Protein AF-A0A914M2S4-F1 (afdb_monomer_lite)

Organism: Meloidogyne incognita (NCBI:txid6306)

pLDDT: mean 82.86, std 11.6, range [35.34, 94.44]

Foldseek 3Di:
DDDDDDDFDPDPPPPPDPRDDDDDPPPDPPVVVVVVVVVVLLPDAADPVVVVVQLLVVLVVVLVVVLVVCVVVPHDPVVNVVCSVCSSVVSVVCVVVVVDDCLVVGDCVDSRSVSVVSVVVVVVVD

Sequence (126 aa):
MYIQQRFGLSTARGSGTNAYVQSNNKIVYNAEGDIARAEAEVNKAPNLELLDHEYKRLIEIKCVELEDLMEGKGFSEEEINSKGSKYPKLLFNEFESGRLNMDAELDLRNSHSRAKVAKQGRSNMR

Radius of gyration: 28.34 Å; chains: 1; bounding box: 46×55×81 Å

Structure (mmCIF, N/CA/C/O backbone):
data_AF-A0A914M2S4-F1
#
_entry.id   AF-A0A914M2S4-F1
#
loop_
_atom_site.group_PDB
_atom_site.id
_atom_site.type_symbol
_atom_site.label_atom_id
_atom_site.label_alt_id
_atom_site.label_comp_id
_atom_site.label_asym_id
_atom_site.label_entity_id
_atom_site.label_seq_id
_atom_site.pdbx_PDB_ins_code
_atom_site.Cartn_x
_atom_site.Cartn_y
_atom_site.Cartn_z
_atom_site.occupancy
_atom_site.B_iso_or_equiv
_atom_site.auth_seq_id
_atom_site.auth_comp_id
_atom_site.auth_asym_id
_atom_site.auth_atom_id
_atom_site.pdbx_PDB_model_num
ATOM 1 N N . MET A 1 1 ? 21.719 33.346 -23.848 1.00 36.25 1 MET A N 1
ATOM 2 C CA . MET A 1 1 ? 21.778 32.671 -25.163 1.00 36.25 1 MET A CA 1
ATOM 3 C C . MET A 1 1 ? 20.426 32.021 -25.400 1.00 36.25 1 MET A C 1
ATOM 5 O O . MET A 1 1 ? 20.088 31.112 -24.658 1.00 36.25 1 MET A O 1
ATOM 9 N N . TYR A 1 2 ? 19.625 32.528 -26.340 1.00 35.34 2 TYR A N 1
ATOM 10 C CA . TYR A 1 2 ? 18.304 31.967 -26.649 1.00 35.34 2 TYR A CA 1
ATOM 11 C C . TYR A 1 2 ? 18.400 31.133 -27.928 1.00 35.34 2 TYR A C 1
ATOM 13 O O . TYR A 1 2 ? 18.827 31.634 -28.965 1.00 35.34 2 TYR A O 1
ATOM 21 N N . ILE A 1 3 ? 18.046 29.850 -27.839 1.00 45.62 3 ILE A N 1
ATOM 22 C CA . ILE A 1 3 ? 17.979 28.941 -28.986 1.00 45.62 3 ILE A CA 1
ATOM 23 C C . ILE A 1 3 ? 16.655 29.216 -29.697 1.00 45.62 3 ILE A C 1
ATOM 25 O O . ILE A 1 3 ? 15.592 28.863 -29.194 1.00 45.62 3 ILE A O 1
ATOM 29 N N . GLN A 1 4 ? 16.710 29.858 -30.861 1.00 46.44 4 GLN A N 1
ATOM 30 C CA . GLN A 1 4 ? 15.535 30.069 -31.698 1.00 46.44 4 GLN A CA 1
ATOM 31 C C . GLN A 1 4 ? 15.427 28.904 -32.679 1.00 46.44 4 GLN A C 1
ATOM 33 O O . GLN A 1 4 ? 16.143 28.844 -33.678 1.00 46.44 4 GLN A O 1
ATOM 38 N N . GLN A 1 5 ? 14.573 27.931 -32.365 1.00 51.53 5 GLN A N 1
ATOM 39 C CA . GLN A 1 5 ? 14.328 26.817 -33.273 1.00 51.53 5 GLN A CA 1
ATOM 40 C C . GLN A 1 5 ? 13.522 27.308 -34.489 1.00 51.53 5 GLN A C 1
ATOM 42 O O . GLN A 1 5 ? 12.446 27.889 -34.356 1.00 51.53 5 GLN A O 1
ATOM 47 N N . ARG A 1 6 ? 14.086 27.132 -35.689 1.00 59.03 6 ARG A N 1
ATOM 48 C CA . ARG A 1 6 ? 13.584 27.698 -36.949 1.00 59.03 6 ARG A CA 1
ATOM 49 C C . ARG A 1 6 ? 12.757 26.651 -37.698 1.00 59.03 6 ARG A C 1
ATOM 51 O O . ARG A 1 6 ? 13.300 25.873 -38.475 1.00 59.03 6 ARG A O 1
ATOM 58 N N . PHE A 1 7 ? 11.449 26.629 -37.456 1.00 61.97 7 PHE A N 1
ATOM 59 C CA . PHE A 1 7 ? 10.517 25.712 -38.118 1.00 61.97 7 PHE A CA 1
ATOM 60 C C . PHE A 1 7 ? 9.629 26.482 -39.103 1.00 61.97 7 PHE A C 1
ATOM 62 O O . PHE A 1 7 ? 8.676 27.142 -38.698 1.00 61.97 7 PHE A O 1
ATOM 69 N N . GLY A 1 8 ? 9.972 26.434 -40.394 1.00 66.50 8 GLY A N 1
ATOM 70 C CA . GLY A 1 8 ? 9.209 27.056 -41.484 1.00 66.50 8 GLY A CA 1
ATOM 71 C C . GLY A 1 8 ? 10.076 27.773 -42.527 1.00 66.50 8 GLY A C 1
ATOM 72 O O . GLY A 1 8 ? 11.253 28.057 -42.295 1.00 66.50 8 GLY A O 1
ATOM 73 N N . LEU A 1 9 ? 9.492 28.053 -43.698 1.00 69.19 9 LEU A N 1
ATOM 74 C CA . LEU A 1 9 ? 10.116 28.866 -44.751 1.00 69.19 9 LEU A CA 1
ATOM 75 C C . LEU A 1 9 ? 10.278 30.314 -44.264 1.00 69.19 9 LEU A C 1
ATOM 77 O O . LEU A 1 9 ? 9.341 30.898 -43.728 1.00 69.19 9 LEU A O 1
ATOM 81 N N . SER A 1 10 ? 11.449 30.920 -44.480 1.00 70.56 10 SER A N 1
ATOM 82 C CA . SER A 1 10 ? 11.724 32.297 -44.039 1.00 70.56 10 SER A CA 1
ATOM 83 C C . SER A 1 10 ? 10.874 33.346 -44.755 1.00 70.56 10 SER A C 1
ATOM 85 O O . SER A 1 10 ? 10.642 34.427 -44.219 1.00 70.56 10 SER A O 1
ATOM 87 N N . THR A 1 11 ? 10.433 33.058 -45.981 1.00 62.09 11 THR A N 1
ATOM 88 C CA . THR A 1 11 ? 9.502 33.883 -46.759 1.00 62.09 11 THR A CA 1
ATOM 89 C C . THR A 1 11 ? 8.843 33.000 -47.823 1.00 62.09 11 THR A C 1
ATOM 91 O O . THR A 1 11 ? 9.522 32.180 -48.433 1.00 62.09 11 THR A O 1
ATOM 94 N N . ALA A 1 12 ? 7.542 33.174 -48.084 1.00 61.19 12 ALA A N 1
ATOM 95 C CA . ALA A 1 12 ? 6.819 32.445 -49.142 1.00 61.19 12 ALA A CA 1
ATOM 96 C C . ALA A 1 12 ? 7.229 32.859 -50.574 1.00 61.19 12 ALA A C 1
ATOM 98 O O . ALA A 1 12 ? 6.881 32.216 -51.563 1.00 61.19 12 ALA A O 1
ATOM 99 N N . ARG A 1 13 ? 7.957 33.972 -50.708 1.00 70.12 13 ARG A N 1
ATOM 100 C CA . ARG A 1 13 ? 8.375 34.532 -51.995 1.00 70.12 13 ARG A CA 1
ATOM 101 C C . ARG A 1 13 ? 9.544 33.724 -52.560 1.00 70.12 13 ARG A C 1
ATOM 103 O O . ARG A 1 13 ? 10.604 33.668 -51.949 1.00 70.12 13 ARG A O 1
ATOM 110 N N . GLY A 1 14 ? 9.350 33.140 -53.741 1.00 71.50 14 GLY A N 1
ATOM 111 C CA . GLY A 1 14 ? 10.369 32.358 -54.452 1.00 71.50 14 GLY A CA 1
ATOM 112 C C . GLY A 1 14 ? 10.290 30.841 -54.251 1.00 71.50 14 GLY A C 1
ATOM 113 O O . GLY A 1 14 ? 10.953 30.122 -54.987 1.00 71.50 14 GLY A O 1
ATOM 114 N N . SER A 1 15 ? 9.453 30.333 -53.333 1.00 73.00 15 SER A N 1
ATOM 115 C CA . SER A 1 15 ? 9.259 28.882 -53.145 1.00 73.00 15 SER A CA 1
ATOM 116 C C . SER A 1 15 ? 8.219 28.267 -54.086 1.00 73.00 15 SER A C 1
ATOM 118 O O . SER A 1 15 ? 8.062 27.050 -54.103 1.00 73.00 15 SER A O 1
ATOM 120 N N . GLY A 1 16 ? 7.477 29.089 -54.838 1.00 73.50 16 GLY A N 1
ATOM 121 C CA . GLY A 1 16 ? 6.415 28.625 -55.739 1.00 73.50 16 GLY A CA 1
ATOM 122 C C . GLY A 1 16 ? 5.220 27.978 -55.024 1.00 73.50 16 GLY A C 1
ATOM 123 O O . GLY A 1 16 ? 4.412 27.318 -55.668 1.00 73.50 16 GLY A O 1
ATOM 124 N N . THR A 1 17 ? 5.104 28.145 -53.702 1.00 75.00 17 THR A N 1
ATOM 125 C CA . THR A 1 17 ? 4.062 27.550 -52.851 1.00 75.00 17 THR A CA 1
ATOM 126 C C . THR A 1 17 ? 3.543 28.573 -51.840 1.00 75.00 17 THR A C 1
ATOM 128 O O . THR A 1 17 ? 4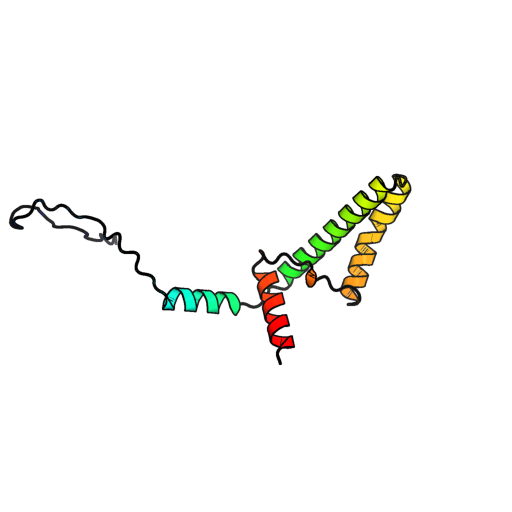.221 29.548 -51.527 1.00 75.00 17 THR A O 1
ATOM 131 N N . ASN A 1 18 ? 2.363 28.334 -51.261 1.00 78.25 18 ASN A N 1
ATOM 132 C CA . ASN A 1 18 ? 1.727 29.249 -50.298 1.00 78.25 18 ASN A CA 1
ATOM 133 C C . ASN A 1 18 ? 2.374 29.248 -48.891 1.00 78.25 18 ASN A C 1
ATOM 135 O O . ASN A 1 18 ? 1.809 29.815 -47.962 1.00 78.25 18 ASN A O 1
ATOM 139 N N . ALA A 1 19 ? 3.529 28.589 -48.713 1.00 71.12 19 ALA A N 1
ATOM 140 C CA . ALA A 1 19 ? 4.252 28.434 -47.441 1.00 71.12 19 ALA A CA 1
ATOM 141 C C . ALA A 1 19 ? 3.429 27.870 -46.262 1.00 71.12 19 ALA A C 1
ATOM 143 O O . ALA A 1 19 ? 3.769 28.095 -45.101 1.00 71.12 19 ALA A O 1
ATOM 144 N N . TYR A 1 20 ? 2.369 27.107 -46.544 1.00 78.88 20 TYR A N 1
ATOM 145 C CA . TYR A 1 20 ? 1.587 26.430 -45.513 1.00 78.88 20 TYR A CA 1
ATOM 146 C C . TYR A 1 20 ? 2.402 25.285 -44.894 1.00 78.88 20 TYR A C 1
ATOM 148 O O . TYR A 1 20 ? 2.742 24.316 -45.574 1.00 78.88 20 TYR A O 1
ATOM 156 N N . VAL A 1 21 ? 2.736 25.412 -43.608 1.00 76.12 21 VAL A N 1
ATOM 157 C CA . VAL A 1 21 ? 3.470 24.401 -42.837 1.00 76.12 21 VAL A CA 1
ATOM 158 C C . VAL A 1 21 ? 2.470 23.635 -41.980 1.00 76.12 21 VAL A C 1
ATOM 160 O O . VAL A 1 21 ? 1.889 24.193 -41.054 1.00 76.12 21 VAL A O 1
ATOM 163 N N . GLN A 1 22 ? 2.274 22.354 -42.283 1.00 81.00 22 GLN A N 1
ATOM 164 C CA . GLN A 1 22 ? 1.456 21.455 -41.472 1.00 81.00 22 GLN A CA 1
ATOM 165 C C . GLN A 1 22 ? 2.345 20.699 -40.478 1.00 81.00 22 GLN A C 1
ATOM 167 O O . GLN A 1 22 ? 3.440 20.255 -40.831 1.00 81.00 22 GLN A O 1
ATOM 172 N N . SER A 1 23 ? 1.876 20.514 -39.242 1.00 78.44 23 SER A N 1
ATOM 173 C CA . SER A 1 23 ? 2.526 19.598 -38.304 1.00 78.44 23 SER A CA 1
ATOM 174 C C . SER A 1 23 ? 2.443 18.163 -38.825 1.00 78.44 23 SER A C 1
ATOM 176 O O . SER A 1 23 ? 1.408 17.720 -39.330 1.00 78.44 23 SER A O 1
ATOM 178 N N . ASN A 1 24 ? 3.534 17.409 -38.691 1.00 76.75 24 ASN A N 1
ATOM 179 C CA . ASN A 1 24 ? 3.501 15.986 -38.987 1.00 76.75 24 ASN A CA 1
ATOM 180 C C . ASN A 1 24 ? 2.772 15.255 -37.849 1.00 76.75 24 ASN A C 1
ATOM 182 O O . ASN A 1 24 ? 3.310 15.126 -36.754 1.00 76.75 24 ASN A O 1
ATOM 186 N N . ASN A 1 25 ? 1.558 14.769 -38.114 1.00 75.69 25 ASN A N 1
ATOM 187 C CA . ASN A 1 25 ? 0.752 14.017 -37.144 1.00 75.69 25 ASN A CA 1
ATOM 188 C C . ASN A 1 25 ? 1.124 12.521 -37.090 1.00 75.69 25 ASN A C 1
ATOM 190 O O . ASN A 1 25 ? 0.411 11.724 -36.483 1.00 75.69 25 ASN A O 1
ATOM 194 N N . LYS A 1 26 ? 2.218 12.108 -37.743 1.00 74.38 26 LYS A N 1
ATOM 195 C CA . LYS A 1 26 ? 2.723 10.738 -37.654 1.00 74.38 26 LYS A CA 1
ATOM 196 C C . LYS A 1 26 ? 3.312 10.510 -36.261 1.00 74.38 26 LYS A C 1
ATOM 198 O O . LYS A 1 26 ? 4.411 10.973 -35.964 1.00 74.38 26 LYS A O 1
ATOM 203 N N . ILE A 1 27 ? 2.582 9.776 -35.424 1.00 71.25 27 ILE A N 1
ATOM 204 C CA . ILE A 1 27 ? 3.078 9.287 -34.134 1.00 71.25 27 ILE A CA 1
ATOM 205 C C . ILE A 1 27 ? 4.220 8.309 -34.430 1.00 71.25 27 ILE A C 1
ATOM 207 O O . ILE A 1 27 ? 4.001 7.230 -34.982 1.00 71.25 27 ILE A O 1
ATOM 211 N N . VAL A 1 28 ? 5.454 8.702 -34.117 1.00 73.12 28 VAL A N 1
ATOM 212 C CA . VAL A 1 28 ? 6.606 7.797 -34.159 1.00 73.12 28 VAL A CA 1
ATOM 213 C C . VAL A 1 28 ? 6.613 7.031 -32.841 1.00 73.12 28 VAL A C 1
ATOM 215 O O . VAL A 1 28 ? 6.969 7.583 -31.803 1.00 73.12 28 VAL A O 1
ATOM 218 N N . TYR A 1 29 ? 6.178 5.773 -32.879 1.00 69.12 29 TYR A N 1
ATOM 219 C CA . TYR A 1 29 ? 6.319 4.863 -31.745 1.00 69.12 29 TYR A CA 1
ATOM 220 C C . TYR A 1 29 ? 7.798 4.507 -31.582 1.00 69.12 29 TYR A C 1
ATOM 222 O O . TYR A 1 29 ? 8.367 3.799 -32.413 1.00 69.12 29 TYR A O 1
ATOM 230 N N . ASN A 1 30 ? 8.421 4.994 -30.511 1.00 78.25 30 ASN A N 1
ATOM 231 C CA . ASN A 1 30 ? 9.781 4.616 -30.139 1.00 78.25 30 ASN A CA 1
ATOM 232 C C . ASN A 1 30 ? 9.727 3.331 -29.310 1.00 78.25 30 ASN A C 1
ATOM 234 O O . ASN A 1 30 ? 10.013 3.353 -28.115 1.00 78.25 30 ASN A O 1
ATOM 238 N N . ALA A 1 31 ? 9.350 2.220 -29.950 1.00 76.06 31 ALA A N 1
ATOM 239 C CA . ALA A 1 31 ? 9.141 0.938 -29.278 1.00 76.06 31 ALA A CA 1
ATOM 240 C C . ALA A 1 31 ? 10.345 0.534 -28.409 1.00 76.06 31 ALA A C 1
ATOM 242 O O . ALA A 1 31 ? 10.168 0.149 -27.261 1.00 76.06 31 ALA A O 1
ATOM 243 N N . GLU A 1 32 ? 11.571 0.710 -28.906 1.00 80.50 32 GLU A N 1
ATOM 244 C CA . GLU A 1 32 ? 12.795 0.409 -28.149 1.00 80.50 32 GLU A CA 1
ATOM 245 C C . GLU A 1 32 ? 12.968 1.299 -26.909 1.00 80.50 32 GLU A C 1
ATOM 247 O O . GLU A 1 32 ? 13.348 0.819 -25.843 1.00 80.50 32 GLU A O 1
ATOM 252 N N . GLY A 1 33 ? 12.651 2.592 -27.021 1.00 82.88 33 GLY A N 1
ATOM 253 C CA . GLY A 1 33 ? 12.729 3.530 -25.901 1.00 82.88 33 GLY A CA 1
ATOM 254 C C . GLY A 1 33 ? 11.669 3.257 -24.834 1.00 82.88 33 GLY A C 1
ATOM 255 O O . GLY A 1 33 ? 11.951 3.374 -23.641 1.00 82.88 33 GLY A O 1
ATOM 256 N N . ASP A 1 34 ? 10.471 2.856 -25.254 1.00 82.62 34 ASP A N 1
ATOM 257 C CA . ASP A 1 34 ? 9.377 2.499 -24.352 1.00 82.62 34 ASP A CA 1
ATOM 258 C C . ASP A 1 34 ? 9.658 1.168 -23.635 1.00 82.62 34 ASP A C 1
ATOM 260 O O . ASP A 1 34 ? 9.447 1.070 -22.425 1.00 82.62 34 ASP A O 1
ATOM 264 N N . ILE A 1 35 ? 10.227 0.181 -24.339 1.00 80.81 35 ILE A N 1
ATOM 265 C CA . ILE A 1 35 ? 10.686 -1.087 -23.749 1.00 80.81 35 ILE A CA 1
ATOM 266 C C . ILE A 1 35 ? 11.788 -0.825 -22.717 1.00 80.81 35 ILE A C 1
ATOM 268 O O . ILE A 1 35 ? 11.675 -1.273 -21.578 1.00 80.81 35 ILE A O 1
ATOM 272 N N . ALA A 1 36 ? 12.807 -0.031 -23.063 1.00 83.56 36 ALA A N 1
ATOM 273 C CA . ALA A 1 36 ? 13.904 0.288 -22.148 1.00 83.56 36 ALA A CA 1
ATOM 274 C C . ALA A 1 36 ? 13.422 1.014 -20.877 1.00 83.56 36 ALA A C 1
ATOM 276 O O . ALA A 1 36 ? 13.920 0.761 -19.778 1.00 83.56 36 ALA A O 1
ATOM 277 N N . ARG A 1 37 ? 12.424 1.902 -20.998 1.00 82.44 37 ARG A N 1
ATOM 278 C CA . ARG A 1 37 ? 11.792 2.554 -19.838 1.00 82.44 37 ARG A CA 1
ATOM 279 C C . ARG A 1 37 ? 11.024 1.560 -18.974 1.00 82.44 37 ARG A C 1
ATOM 281 O O . ARG A 1 37 ? 11.189 1.582 -17.755 1.00 82.44 37 ARG A O 1
ATOM 288 N N . ALA A 1 38 ? 10.231 0.684 -19.588 1.00 80.31 38 ALA A N 1
ATOM 289 C CA . ALA A 1 38 ? 9.471 -0.334 -18.870 1.00 80.31 38 ALA A CA 1
ATOM 290 C C . ALA A 1 38 ? 10.395 -1.303 -18.110 1.00 80.31 38 ALA A C 1
ATOM 292 O O . ALA A 1 38 ? 10.164 -1.595 -16.936 1.00 80.31 38 ALA A O 1
ATOM 293 N N . GLU A 1 39 ? 11.489 -1.747 -18.734 1.00 79.38 39 GLU A N 1
ATOM 294 C CA . GLU A 1 39 ? 12.501 -2.589 -18.087 1.00 79.38 39 GLU A CA 1
ATOM 295 C C . GLU A 1 39 ? 13.189 -1.872 -16.919 1.00 79.38 39 GLU A C 1
ATOM 297 O O . GLU A 1 39 ? 13.382 -2.457 -15.848 1.00 79.38 39 GLU A O 1
ATOM 302 N N . ALA A 1 40 ? 13.527 -0.590 -17.087 1.00 80.88 40 ALA A N 1
ATOM 303 C CA . ALA A 1 40 ? 14.139 0.211 -16.033 1.00 80.88 40 ALA A CA 1
ATOM 304 C C . ALA A 1 40 ? 13.209 0.404 -14.824 1.00 80.88 40 ALA A C 1
ATOM 306 O O . ALA A 1 40 ? 13.675 0.366 -13.685 1.00 80.88 40 ALA A O 1
ATOM 307 N N . GLU A 1 41 ? 11.904 0.591 -15.035 1.00 76.75 41 GLU A N 1
ATOM 308 C CA . GLU A 1 41 ? 10.924 0.689 -13.946 1.00 76.75 41 GLU A CA 1
ATOM 309 C C . GLU A 1 41 ? 10.782 -0.621 -13.170 1.00 76.75 41 GLU A C 1
ATOM 311 O O . GLU A 1 41 ? 10.756 -0.611 -11.940 1.00 76.75 41 GLU A O 1
ATOM 316 N N . VAL A 1 42 ? 10.762 -1.750 -13.877 1.00 72.12 42 VAL A N 1
ATOM 317 C CA . VAL A 1 42 ? 10.616 -3.088 -13.291 1.00 72.12 42 VAL A CA 1
ATOM 318 C C . VAL A 1 42 ? 11.853 -3.521 -12.484 1.00 72.12 42 VAL A C 1
ATOM 320 O O . VAL A 1 42 ? 11.753 -4.362 -11.587 1.00 72.12 42 VAL A O 1
ATOM 323 N N . ASN A 1 43 ? 13.027 -2.955 -12.769 1.00 76.56 43 ASN A N 1
ATOM 324 C CA . ASN A 1 43 ? 14.278 -3.289 -12.080 1.00 76.56 43 ASN A CA 1
ATOM 325 C C . ASN A 1 43 ? 14.582 -2.414 -10.855 1.00 76.56 43 ASN A C 1
ATOM 327 O O . ASN A 1 43 ? 15.554 -2.681 -10.143 1.00 76.56 43 ASN A O 1
ATOM 331 N N . LYS A 1 44 ? 13.764 -1.397 -10.563 1.00 83.69 44 LYS A N 1
ATOM 332 C CA . LYS A 1 44 ? 13.929 -0.597 -9.343 1.00 83.69 44 LYS A CA 1
ATOM 333 C C . LYS A 1 44 ? 13.570 -1.425 -8.111 1.00 83.69 44 LYS A C 1
ATOM 335 O O . LYS A 1 44 ? 12.523 -2.065 -8.053 1.00 83.69 44 LYS A O 1
ATOM 340 N N . ALA A 1 45 ? 14.444 -1.397 -7.107 1.00 84.69 45 ALA A N 1
ATOM 341 C CA . ALA A 1 45 ? 14.178 -2.048 -5.833 1.00 84.69 45 ALA A CA 1
ATOM 342 C C . ALA A 1 45 ? 13.029 -1.341 -5.082 1.00 84.69 45 ALA A C 1
ATOM 344 O O . ALA A 1 45 ? 12.894 -0.115 -5.172 1.00 84.69 45 ALA A O 1
ATOM 345 N N . PRO A 1 46 ? 12.205 -2.086 -4.326 1.00 88.62 46 PRO A N 1
ATOM 346 C CA . PRO A 1 46 ? 11.207 -1.480 -3.456 1.00 88.62 46 PRO A CA 1
ATOM 347 C C . PRO A 1 46 ? 11.883 -0.697 -2.320 1.00 88.62 46 PRO A C 1
ATOM 349 O O . PRO A 1 46 ? 12.897 -1.140 -1.779 1.00 88.62 46 PRO A O 1
ATOM 352 N N . ASN A 1 47 ? 11.312 0.453 -1.949 1.00 91.50 47 ASN A N 1
ATOM 353 C CA . ASN A 1 47 ? 11.743 1.206 -0.776 1.00 91.50 47 ASN A CA 1
ATOM 354 C C . ASN A 1 47 ? 11.048 0.627 0.465 1.00 91.50 47 ASN A C 1
ATOM 356 O O . ASN A 1 47 ? 9.822 0.529 0.487 1.00 91.50 47 ASN A O 1
ATOM 360 N N . LEU A 1 48 ? 11.833 0.246 1.474 1.00 90.00 48 LEU A N 1
ATOM 361 C CA . LEU A 1 48 ? 11.336 -0.373 2.703 1.00 90.00 48 LEU A CA 1
ATOM 362 C C . LEU A 1 48 ? 10.470 0.586 3.523 1.00 90.00 48 LEU A C 1
ATOM 364 O O . LEU A 1 48 ? 9.407 0.184 3.970 1.00 90.00 48 LEU A O 1
ATOM 368 N N . GLU A 1 49 ? 10.851 1.862 3.629 1.00 90.62 49 GLU A N 1
ATOM 369 C CA . GLU A 1 49 ? 10.083 2.851 4.398 1.00 90.62 49 GLU A CA 1
ATOM 370 C C . GLU A 1 49 ? 8.667 3.017 3.832 1.00 90.62 49 GLU A C 1
ATOM 372 O O . GLU A 1 49 ? 7.680 3.022 4.565 1.00 90.62 49 GLU A O 1
ATOM 377 N N . LEU A 1 50 ? 8.550 3.076 2.502 1.00 90.81 50 LEU A N 1
ATOM 378 C CA . LEU A 1 50 ? 7.250 3.172 1.842 1.00 90.81 50 LEU A CA 1
ATOM 379 C C . LEU A 1 50 ? 6.413 1.906 2.045 1.00 90.81 50 LEU A C 1
ATOM 381 O O . LEU A 1 50 ? 5.209 2.019 2.243 1.00 90.81 50 LEU A O 1
ATOM 385 N N . LEU A 1 51 ? 7.031 0.724 2.053 1.00 91.12 51 LEU A N 1
ATOM 386 C CA . LEU A 1 51 ? 6.330 -0.521 2.367 1.00 91.12 51 LEU A CA 1
ATOM 387 C C . LEU A 1 51 ? 5.860 -0.562 3.826 1.00 91.12 51 LEU A C 1
ATOM 389 O O . LEU A 1 51 ? 4.727 -0.955 4.075 1.00 91.12 51 LEU A O 1
ATOM 393 N N . ASP A 1 52 ? 6.669 -0.098 4.779 1.00 91.62 52 ASP A N 1
ATOM 394 C CA . ASP A 1 52 ? 6.280 -0.019 6.193 1.00 91.62 52 ASP A CA 1
ATOM 395 C C . ASP A 1 52 ? 5.051 0.874 6.392 1.00 91.62 52 ASP A C 1
ATOM 397 O O . ASP A 1 52 ? 4.167 0.566 7.196 1.00 91.62 52 ASP A O 1
ATOM 401 N N . HIS A 1 53 ? 4.958 1.968 5.634 1.00 93.06 53 HIS A N 1
ATOM 402 C CA . HIS A 1 53 ? 3.758 2.799 5.610 1.00 93.06 53 HIS A CA 1
ATOM 403 C C . HIS A 1 53 ? 2.544 2.062 5.038 1.00 93.06 53 HIS A C 1
ATOM 405 O O . HIS A 1 53 ? 1.461 2.178 5.610 1.00 93.06 53 HIS A O 1
ATOM 411 N N . GLU A 1 54 ? 2.706 1.301 3.955 1.00 92.62 54 GLU A N 1
ATOM 412 C CA . GLU A 1 54 ? 1.621 0.482 3.396 1.00 92.62 54 GLU A CA 1
ATOM 413 C C . GLU A 1 54 ? 1.148 -0.590 4.390 1.00 92.62 54 GLU A C 1
ATOM 415 O O . GLU A 1 54 ? -0.054 -0.739 4.596 1.00 92.62 54 GLU A O 1
ATOM 420 N N . TYR A 1 55 ? 2.054 -1.274 5.098 1.00 93.00 55 TYR A N 1
ATOM 421 C CA . TYR A 1 55 ? 1.661 -2.252 6.121 1.00 93.00 55 TYR A CA 1
ATOM 422 C C . TYR A 1 55 ? 0.908 -1.618 7.283 1.00 93.00 55 TYR A C 1
ATOM 424 O O . TYR A 1 55 ? -0.097 -2.167 7.728 1.00 93.00 55 TYR A O 1
ATOM 432 N N . LYS A 1 56 ? 1.342 -0.440 7.748 1.00 92.00 56 LYS A N 1
ATOM 433 C CA . LYS A 1 56 ? 0.601 0.313 8.769 1.00 92.00 56 LYS A CA 1
ATOM 434 C C . LYS A 1 56 ? -0.796 0.676 8.276 1.00 92.00 56 LYS A C 1
ATOM 436 O O . LYS A 1 56 ? -1.754 0.448 9.001 1.00 92.00 56 LYS A O 1
ATOM 441 N N . ARG A 1 57 ? -0.934 1.167 7.036 1.00 93.81 57 ARG A N 1
ATOM 442 C CA . ARG A 1 57 ? -2.254 1.447 6.440 1.00 93.81 57 ARG A CA 1
ATOM 443 C C . ARG A 1 57 ? -3.131 0.201 6.398 1.00 93.81 57 ARG A C 1
ATOM 445 O O . ARG A 1 57 ? -4.295 0.286 6.758 1.00 93.81 57 ARG A O 1
ATOM 452 N N . LEU A 1 58 ? -2.583 -0.941 5.989 1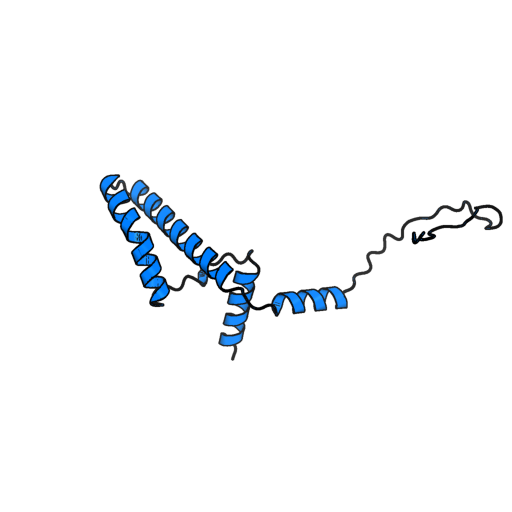.00 93.62 58 LEU A N 1
ATOM 453 C CA . LEU A 1 58 ? -3.332 -2.194 5.940 1.00 93.62 58 LEU A CA 1
ATOM 454 C C . LEU A 1 58 ? -3.778 -2.666 7.329 1.00 93.62 58 LEU A C 1
ATOM 456 O O . LEU A 1 58 ? -4.881 -3.185 7.460 1.00 93.62 58 LEU A O 1
ATOM 460 N N . ILE A 1 59 ? -2.956 -2.475 8.366 1.00 94.06 59 ILE A N 1
ATOM 461 C CA . ILE A 1 59 ? -3.355 -2.765 9.751 1.00 94.06 59 ILE A CA 1
ATOM 462 C C . ILE A 1 59 ? -4.545 -1.888 10.151 1.00 94.06 59 ILE A C 1
ATOM 464 O O . ILE A 1 59 ? -5.528 -2.420 10.654 1.00 94.06 59 ILE A O 1
ATOM 468 N N . GLU A 1 60 ? -4.494 -0.582 9.876 1.00 92.88 60 GLU A N 1
ATOM 469 C CA . GLU A 1 60 ? -5.615 0.325 10.167 1.00 92.88 60 GLU A CA 1
ATOM 470 C C . GLU A 1 60 ? -6.884 -0.057 9.392 1.00 92.88 60 GLU A C 1
ATOM 472 O O . GLU A 1 60 ? -7.970 -0.069 9.963 1.00 92.88 60 GLU A O 1
ATOM 477 N N . ILE A 1 61 ? -6.760 -0.442 8.116 1.00 94.44 61 ILE A N 1
ATOM 478 C CA . ILE A 1 61 ? -7.896 -0.928 7.316 1.00 94.44 61 ILE A CA 1
ATOM 479 C C . ILE A 1 61 ? -8.522 -2.163 7.968 1.00 94.44 61 ILE A C 1
ATOM 481 O O . ILE A 1 61 ? -9.732 -2.194 8.163 1.00 94.44 61 ILE A O 1
ATOM 485 N N . LYS A 1 62 ? -7.711 -3.146 8.378 1.00 92.81 62 LYS A N 1
ATOM 486 C CA . LYS A 1 62 ? -8.212 -4.347 9.063 1.00 92.81 62 LYS A CA 1
ATOM 487 C C . LYS A 1 62 ? -8.895 -4.024 10.389 1.00 92.81 62 LYS A C 1
ATOM 489 O O . LYS A 1 62 ? -9.849 -4.705 10.758 1.00 92.81 62 LYS A O 1
ATOM 494 N N . CYS A 1 63 ? -8.420 -3.013 11.115 1.00 91.69 63 CYS A N 1
ATOM 495 C CA . CYS A 1 63 ? -9.084 -2.542 12.329 1.00 91.69 63 CYS A CA 1
ATOM 496 C C . CYS A 1 63 ? -10.480 -1.994 12.024 1.00 91.69 63 CYS A C 1
ATOM 498 O O . CYS A 1 63 ? -11.433 -2.412 12.674 1.00 91.69 63 CYS A O 1
ATOM 500 N N . VAL A 1 64 ? -10.606 -1.140 11.006 1.00 92.38 64 VAL A N 1
ATOM 501 C CA . VAL A 1 64 ? -11.901 -0.582 10.588 1.00 92.38 64 VAL A CA 1
ATOM 502 C C . VAL A 1 64 ? -12.843 -1.681 10.091 1.00 92.38 64 VAL A C 1
ATOM 504 O O . VAL A 1 64 ? -13.990 -1.745 10.515 1.00 92.38 64 VAL A O 1
ATOM 507 N N . GLU A 1 65 ? -12.356 -2.614 9.270 1.00 91.62 65 GLU A N 1
ATOM 508 C CA . GLU A 1 65 ? -13.156 -3.760 8.814 1.00 91.62 65 GLU A CA 1
ATOM 509 C C . GLU A 1 65 ? -13.671 -4.608 9.987 1.00 91.62 65 GLU A C 1
ATOM 511 O O . GLU A 1 65 ? -14.799 -5.103 9.962 1.00 91.62 65 GLU A O 1
ATOM 516 N N . LEU A 1 66 ? -12.859 -4.789 11.034 1.00 90.94 66 LEU A N 1
ATOM 517 C CA . LEU A 1 66 ? -13.287 -5.494 12.238 1.00 90.94 66 LEU A CA 1
ATOM 518 C C . LEU A 1 66 ? -14.372 -4.718 12.994 1.00 90.94 66 LEU A C 1
ATOM 520 O O . LEU A 1 66 ? -15.322 -5.344 13.468 1.00 90.94 66 LEU A O 1
ATOM 524 N N . GLU A 1 67 ? -14.230 -3.400 13.123 1.00 90.31 67 GLU A N 1
ATOM 525 C CA . GLU A 1 67 ? -15.225 -2.529 13.757 1.00 90.31 67 GLU A CA 1
ATOM 526 C C . GLU A 1 67 ? -16.564 -2.610 13.011 1.00 90.31 67 GLU A C 1
ATOM 528 O O . GLU A 1 67 ? -17.566 -2.971 13.631 1.00 90.31 67 GLU A O 1
ATOM 533 N N . ASP A 1 68 ? -16.564 -2.466 11.683 1.00 91.69 68 ASP A N 1
ATOM 534 C CA . ASP A 1 68 ? -17.756 -2.608 10.833 1.00 91.69 68 ASP A CA 1
ATOM 535 C C . ASP A 1 68 ? -18.434 -3.983 11.014 1.00 91.69 68 ASP A C 1
ATOM 537 O O . ASP A 1 68 ? -19.660 -4.105 11.133 1.00 91.69 68 ASP A O 1
ATOM 541 N N . LEU A 1 69 ? -17.639 -5.059 11.077 1.00 92.44 69 LEU A N 1
ATOM 542 C CA . LEU A 1 69 ? -18.143 -6.416 11.316 1.00 92.44 69 LEU A CA 1
ATOM 543 C C . LEU A 1 69 ? -18.728 -6.595 12.721 1.00 92.44 69 LEU A C 1
ATOM 545 O O . LEU A 1 69 ? -19.617 -7.432 12.913 1.00 92.44 69 LEU A O 1
ATOM 549 N N . MET A 1 70 ? -18.202 -5.883 13.717 1.00 91.62 70 MET A N 1
ATOM 550 C CA . MET A 1 70 ? -18.714 -5.919 15.083 1.00 91.62 70 MET A CA 1
ATOM 551 C C . MET A 1 70 ? -20.002 -5.101 15.218 1.00 91.62 70 MET A C 1
ATOM 553 O O . MET A 1 70 ? -20.960 -5.584 15.824 1.00 91.62 70 MET A O 1
ATOM 557 N N . GLU A 1 71 ? -20.078 -3.932 14.593 1.00 89.88 71 GLU A N 1
ATOM 558 C CA . GLU A 1 71 ? -21.306 -3.137 14.529 1.00 89.88 71 GLU A CA 1
ATOM 559 C C . GLU A 1 71 ? -22.436 -3.914 13.845 1.00 89.88 71 GLU A C 1
ATOM 561 O O . GLU A 1 71 ? -23.530 -4.044 14.398 1.00 89.88 71 GLU A O 1
ATOM 566 N N . GLY A 1 72 ? -22.157 -4.550 12.702 1.00 91.44 72 GLY A N 1
ATOM 567 C CA . GLY A 1 72 ? -23.143 -5.363 11.981 1.00 91.44 72 GLY A CA 1
ATOM 568 C C . GLY A 1 72 ? -23.653 -6.583 12.763 1.00 91.44 72 GLY A C 1
ATOM 569 O O . GLY A 1 72 ? -24.749 -7.077 12.498 1.00 91.44 72 GLY A O 1
ATOM 570 N N . LYS A 1 73 ? -22.886 -7.069 13.747 1.00 92.00 73 LYS A N 1
ATOM 571 C CA . LYS A 1 73 ? -23.290 -8.155 14.659 1.00 92.00 73 LYS A CA 1
ATOM 572 C C . LYS A 1 73 ? -24.004 -7.656 15.921 1.00 92.00 73 LYS A C 1
ATOM 574 O O . LYS A 1 73 ? -24.478 -8.488 16.692 1.00 92.00 73 LYS A O 1
ATOM 579 N N . GLY A 1 74 ? -24.088 -6.342 16.130 1.00 90.62 74 GLY A N 1
ATOM 580 C CA . GLY A 1 74 ? -24.729 -5.734 17.295 1.00 90.62 74 GLY A CA 1
ATOM 581 C C . GLY A 1 74 ? -23.906 -5.821 18.584 1.00 90.62 74 GLY A C 1
ATOM 582 O O . GLY A 1 74 ? -24.490 -5.932 19.660 1.00 90.62 74 GLY A O 1
ATOM 583 N N . PHE A 1 75 ? -22.569 -5.817 18.494 1.00 90.38 75 PHE A N 1
ATOM 584 C CA . 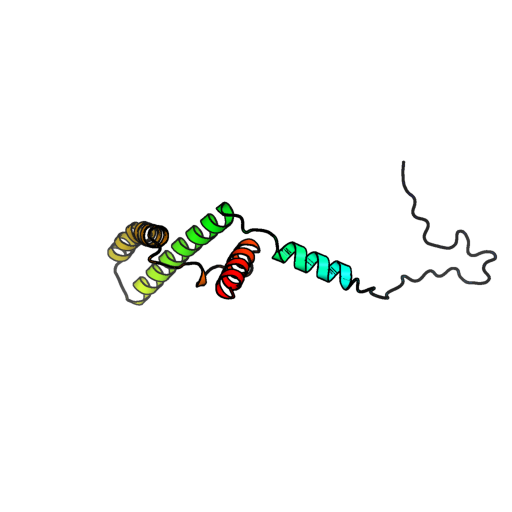PHE A 1 75 ? -21.718 -5.690 19.685 1.00 90.38 75 PHE A CA 1
ATOM 585 C C . PHE A 1 75 ? -21.909 -4.320 20.350 1.00 90.38 75 PHE A C 1
ATOM 587 O O . PHE A 1 75 ? -22.266 -3.343 19.695 1.00 90.38 75 PHE A O 1
ATOM 594 N N . SER A 1 76 ? -21.653 -4.243 21.657 1.00 91.94 76 SER A N 1
ATOM 595 C CA . SER A 1 76 ? -21.711 -2.969 22.380 1.00 91.94 76 SER A CA 1
ATOM 596 C C . SER A 1 76 ? -20.499 -2.081 22.067 1.00 91.94 76 SER A C 1
ATOM 598 O O . SER A 1 76 ? -19.396 -2.583 21.840 1.00 91.94 76 SER A O 1
ATOM 600 N N . GLU A 1 77 ? -20.675 -0.756 22.110 1.00 88.06 77 GLU A N 1
ATOM 601 C CA . GLU A 1 77 ? -19.589 0.215 21.874 1.00 88.06 77 GLU A CA 1
ATOM 602 C C . GLU A 1 77 ? -18.385 -0.005 22.808 1.00 88.06 77 GLU A C 1
ATOM 604 O O . GLU A 1 77 ? -17.234 0.166 22.408 1.00 88.06 77 GLU A O 1
ATOM 609 N N . GLU A 1 78 ? -18.627 -0.448 24.045 1.00 89.44 78 GLU A N 1
ATOM 610 C CA . GLU A 1 78 ? -17.570 -0.758 25.012 1.00 89.44 78 GLU A CA 1
ATOM 611 C C . GLU A 1 78 ? -16.709 -1.952 24.572 1.00 89.44 78 GLU A C 1
ATOM 613 O O . GLU A 1 78 ? -15.478 -1.922 24.688 1.00 89.44 78 GLU A O 1
ATOM 618 N N . GLU A 1 79 ? -17.331 -3.003 24.033 1.00 88.50 79 GLU A N 1
ATOM 619 C CA . GLU A 1 79 ? -16.619 -4.169 23.507 1.00 88.50 79 GLU A CA 1
ATOM 620 C C . GLU A 1 79 ? -15.843 -3.830 22.237 1.00 88.50 79 GLU A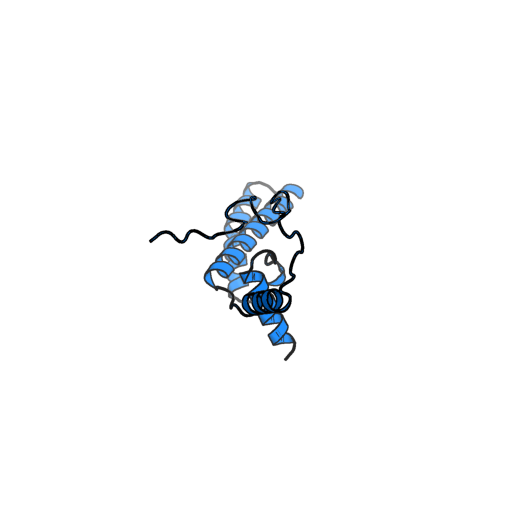 C 1
ATOM 622 O O . GLU A 1 79 ? -14.709 -4.296 22.079 1.00 88.50 79 GLU A O 1
ATOM 627 N N . ILE A 1 80 ? -16.437 -3.015 21.360 1.00 89.25 80 ILE A N 1
ATOM 628 C CA . ILE A 1 80 ? -15.803 -2.524 20.132 1.00 89.25 80 ILE A CA 1
ATOM 629 C C . ILE A 1 80 ? -14.553 -1.722 20.497 1.00 89.25 80 ILE A C 1
ATOM 631 O O . ILE A 1 80 ? -13.461 -2.082 20.070 1.00 89.25 80 ILE A O 1
ATOM 635 N N . ASN A 1 81 ? -14.657 -0.738 21.391 1.00 88.75 81 ASN A N 1
ATOM 636 C CA . ASN A 1 81 ? -13.524 0.096 21.800 1.00 88.75 81 ASN A CA 1
ATOM 637 C C . ASN A 1 81 ? -12.429 -0.709 22.538 1.00 88.75 81 ASN A C 1
ATOM 639 O O . ASN A 1 81 ? -11.224 -0.560 22.298 1.00 88.75 81 ASN A O 1
ATOM 643 N N . SER A 1 82 ? -12.827 -1.645 23.409 1.00 90.12 82 SER A N 1
ATOM 644 C CA . SER A 1 82 ? -11.876 -2.514 24.116 1.00 90.12 82 SER A CA 1
ATOM 645 C C . SER A 1 82 ? -11.078 -3.405 23.162 1.00 90.12 82 SER A C 1
ATOM 647 O O . SER A 1 82 ? -9.874 -3.600 23.366 1.00 90.12 82 SER A O 1
ATOM 649 N N . LYS A 1 83 ? -11.716 -3.939 22.111 1.00 87.69 83 LYS A N 1
ATOM 650 C CA . LYS A 1 83 ? -11.029 -4.735 21.084 1.00 87.69 83 LYS A CA 1
ATOM 651 C C . LYS A 1 83 ? -10.247 -3.854 20.114 1.00 87.69 83 LYS A C 1
ATOM 653 O O . LYS A 1 83 ? -9.076 -4.155 19.890 1.00 87.69 83 LYS A O 1
ATOM 658 N N . GLY A 1 84 ? -10.822 -2.751 19.642 1.00 86.12 84 GLY A N 1
ATOM 659 C CA . GLY A 1 84 ? -10.188 -1.780 18.746 1.00 86.12 84 GLY A CA 1
ATOM 660 C C . GLY A 1 84 ? -8.881 -1.222 19.310 1.00 86.12 84 GLY A C 1
ATOM 661 O O . GLY A 1 84 ? -7.886 -1.141 18.606 1.00 86.12 84 GLY A O 1
ATOM 662 N N . SER A 1 85 ? -8.792 -0.976 20.622 1.00 87.56 85 SER A N 1
ATOM 663 C CA . SER A 1 85 ? -7.537 -0.511 21.245 1.00 87.56 85 SER A CA 1
ATOM 664 C C . SER A 1 85 ? -6.411 -1.562 21.298 1.00 87.56 85 SER A C 1
ATOM 666 O O . SER A 1 85 ? -5.224 -1.218 21.356 1.00 87.56 85 SER A O 1
ATOM 668 N N . LYS A 1 86 ? -6.757 -2.855 21.312 1.00 90.38 86 LYS A N 1
ATOM 669 C CA . LYS A 1 86 ? -5.802 -3.974 21.429 1.00 90.38 86 LYS A CA 1
ATOM 670 C C . LYS A 1 86 ? -5.416 -4.543 20.069 1.00 90.38 86 LYS A C 1
ATOM 672 O O . LYS A 1 86 ? -4.287 -4.998 19.893 1.00 90.38 86 LYS A O 1
ATOM 677 N N . TYR A 1 87 ? -6.345 -4.514 19.125 1.00 90.06 87 TYR A N 1
ATOM 678 C CA . TYR A 1 87 ? -6.241 -5.174 17.835 1.00 90.06 87 TYR A CA 1
ATOM 679 C C . TYR A 1 87 ? -5.071 -4.685 16.955 1.00 90.06 87 TYR A C 1
ATOM 681 O O . TYR A 1 87 ? -4.328 -5.548 16.486 1.00 90.06 87 TYR A O 1
ATOM 689 N N . PRO A 1 88 ? -4.765 -3.372 16.836 1.00 90.50 88 PRO A N 1
ATOM 690 C CA . PRO A 1 88 ? -3.614 -2.895 16.065 1.00 90.50 88 PRO A CA 1
ATOM 691 C C . PRO A 1 88 ? -2.286 -3.463 16.574 1.00 90.50 88 PRO A C 1
ATOM 693 O O . PRO A 1 88 ? -1.436 -3.883 15.795 1.00 90.50 88 PRO A O 1
ATOM 696 N N . LYS A 1 89 ? -2.110 -3.523 17.903 1.00 91.88 89 LYS A N 1
ATOM 697 C CA . LYS A 1 89 ? -0.889 -4.056 18.530 1.00 91.88 89 LYS A CA 1
ATOM 698 C C . LYS A 1 89 ? -0.742 -5.556 18.294 1.00 91.88 89 LYS A C 1
ATOM 700 O O . LYS A 1 89 ? 0.373 -6.030 18.096 1.00 91.88 89 LYS A O 1
ATOM 705 N N . LEU A 1 90 ? -1.855 -6.289 18.327 1.00 92.94 90 LEU A N 1
ATOM 706 C CA . LEU A 1 90 ? -1.878 -7.721 18.039 1.00 92.94 90 LEU A CA 1
ATOM 707 C C . LEU A 1 90 ? -1.522 -7.985 16.573 1.00 92.94 90 LEU A C 1
ATOM 709 O O . LEU A 1 90 ? -0.587 -8.738 16.319 1.00 92.94 90 LEU A O 1
ATOM 713 N N . LEU A 1 91 ? -2.185 -7.304 15.632 1.00 91.75 91 LEU A N 1
ATOM 714 C CA . LEU A 1 91 ? -1.902 -7.412 14.198 1.00 91.75 91 LEU A CA 1
ATOM 715 C C . LEU A 1 91 ? -0.450 -7.056 13.870 1.00 91.75 91 LEU A C 1
ATOM 717 O O . LEU A 1 91 ? 0.206 -7.767 13.113 1.00 91.75 91 LEU A O 1
ATOM 721 N N . PHE A 1 92 ? 0.070 -5.985 14.471 1.00 90.19 92 PHE A N 1
ATOM 722 C CA . PHE A 1 92 ? 1.457 -5.579 14.279 1.00 90.19 92 PHE A CA 1
ATOM 723 C C . PHE A 1 92 ? 2.444 -6.630 14.811 1.00 90.19 92 PHE A C 1
ATOM 725 O O . PHE A 1 92 ? 3.400 -6.976 14.124 1.00 90.19 92 PHE A O 1
ATOM 732 N N . ASN A 1 93 ? 2.192 -7.201 15.994 1.00 92.94 93 ASN A N 1
ATOM 733 C CA . ASN A 1 93 ? 3.031 -8.267 16.547 1.00 92.94 93 ASN A CA 1
ATOM 734 C C . ASN A 1 93 ? 2.977 -9.547 15.698 1.00 92.94 93 ASN A C 1
ATOM 736 O O . ASN A 1 93 ? 3.996 -10.201 15.479 1.00 92.94 93 ASN A O 1
ATOM 740 N N . GLU A 1 94 ? 1.797 -9.910 15.194 1.00 91.88 94 GLU A N 1
ATOM 741 C CA . GLU A 1 94 ? 1.633 -11.056 14.301 1.00 91.88 94 GLU A CA 1
ATOM 742 C C . GLU A 1 94 ? 2.369 -10.854 12.974 1.00 91.88 94 GLU A C 1
ATOM 744 O O . GLU A 1 94 ? 3.037 -11.784 12.507 1.00 91.88 94 GLU A O 1
ATOM 749 N N . PHE A 1 95 ? 2.316 -9.639 12.426 1.00 89.50 95 PHE A N 1
ATOM 750 C CA . PHE A 1 95 ? 3.070 -9.233 11.245 1.00 89.50 95 PHE A CA 1
ATOM 751 C C . PHE A 1 95 ? 4.586 -9.312 11.476 1.00 89.50 95 PHE A C 1
ATOM 753 O O . PHE A 1 95 ? 5.277 -9.985 10.713 1.00 89.50 95 PHE A O 1
ATOM 760 N N . GLU A 1 96 ? 5.107 -8.726 12.561 1.00 88.44 96 GLU A N 1
ATOM 761 C CA . GLU A 1 96 ? 6.537 -8.813 12.906 1.00 88.44 96 GLU A CA 1
ATOM 762 C C . GLU A 1 96 ? 6.993 -10.255 13.155 1.00 88.44 96 GLU A C 1
ATOM 764 O O . GLU A 1 96 ? 8.092 -10.642 12.762 1.00 88.44 96 GLU A O 1
ATOM 769 N N . SER A 1 97 ? 6.140 -11.082 13.769 1.00 89.88 97 SER A N 1
ATOM 770 C CA . SER A 1 97 ? 6.432 -12.502 13.998 1.00 89.88 97 SER A CA 1
ATOM 771 C C . SER A 1 97 ? 6.401 -13.357 12.723 1.00 89.88 97 SER A C 1
ATOM 773 O O . SER A 1 97 ? 6.715 -14.545 12.781 1.00 89.88 97 SER A O 1
ATOM 775 N N . GLY A 1 98 ? 5.990 -12.787 11.584 1.00 86.19 98 GLY A N 1
ATOM 776 C CA . GLY A 1 98 ? 5.858 -13.482 10.303 1.00 86.19 98 GLY A CA 1
ATOM 777 C C . GLY A 1 98 ? 4.685 -14.464 10.231 1.00 86.19 98 GLY A C 1
ATOM 778 O O . GLY A 1 98 ? 4.562 -15.197 9.251 1.00 86.19 98 GLY A O 1
ATOM 779 N N . ARG A 1 99 ? 3.817 -14.496 11.251 1.00 85.25 99 ARG A N 1
ATOM 780 C CA . ARG A 1 99 ? 2.616 -15.348 11.281 1.00 85.25 99 ARG A CA 1
ATOM 781 C C . ARG A 1 99 ? 1.525 -14.841 10.349 1.00 85.25 99 ARG A C 1
ATOM 783 O O . ARG A 1 99 ? 0.723 -15.636 9.866 1.00 85.25 99 ARG A O 1
ATOM 790 N N . LEU A 1 100 ? 1.513 -13.537 10.092 1.00 85.81 100 LEU A N 1
ATOM 791 C CA . LEU A 1 100 ? 0.539 -12.890 9.231 1.00 85.81 100 LEU A CA 1
ATOM 792 C C . LEU A 1 100 ? 1.248 -12.319 8.000 1.00 85.81 100 LEU A C 1
ATOM 794 O O . LEU A 1 100 ? 2.064 -11.402 8.095 1.00 85.81 100 LEU A O 1
ATOM 798 N N . ASN A 1 101 ? 0.936 -12.879 6.831 1.00 87.25 101 ASN A N 1
ATOM 799 C CA . ASN A 1 101 ? 1.441 -12.379 5.560 1.00 87.25 101 ASN A CA 1
ATOM 800 C C . ASN A 1 101 ? 0.510 -11.282 5.019 1.00 87.25 101 ASN A C 1
ATOM 802 O O . ASN A 1 101 ? -0.590 -11.577 4.563 1.00 87.25 101 ASN A O 1
ATOM 806 N N . MET A 1 102 ? 0.971 -10.032 5.064 1.00 86.62 102 MET A N 1
ATOM 807 C CA . MET A 1 102 ? 0.245 -8.867 4.532 1.00 86.62 102 MET A CA 1
ATOM 808 C C . MET A 1 102 ? 0.569 -8.577 3.060 1.00 86.62 102 MET A C 1
ATOM 810 O O . MET A 1 102 ? -0.003 -7.668 2.467 1.00 86.62 102 MET A O 1
ATOM 814 N N . ASP A 1 103 ? 1.496 -9.321 2.448 1.00 86.75 103 ASP A N 1
ATOM 815 C CA . ASP A 1 103 ? 1.970 -9.034 1.089 1.00 86.75 103 ASP A CA 1
ATOM 816 C C . ASP A 1 103 ? 0.897 -9.288 0.028 1.00 86.75 103 ASP A C 1
ATOM 818 O O . ASP A 1 103 ? 0.924 -8.664 -1.031 1.00 86.75 103 ASP A O 1
ATOM 822 N N . ALA A 1 104 ? -0.058 -10.175 0.320 1.00 86.75 104 ALA A N 1
ATOM 823 C CA . ALA A 1 104 ? -1.179 -10.482 -0.563 1.00 86.75 104 ALA A CA 1
ATOM 824 C C . ALA A 1 104 ? -2.178 -9.320 -0.712 1.00 86.75 104 ALA A C 1
ATOM 826 O O . ALA A 1 104 ? -2.868 -9.243 -1.724 1.00 86.75 104 ALA A O 1
ATOM 827 N N . GLU A 1 105 ? -2.247 -8.424 0.274 1.00 88.44 105 GLU A N 1
ATOM 828 C CA . GLU A 1 105 ? -3.216 -7.320 0.321 1.00 88.44 105 GLU A CA 1
ATOM 829 C C . GLU A 1 105 ? -2.600 -5.969 -0.071 1.00 88.44 105 GLU A C 1
ATOM 831 O O . GLU A 1 105 ? -3.288 -4.951 -0.079 1.00 88.44 105 GLU A O 1
ATOM 836 N N . LEU A 1 106 ? -1.314 -5.938 -0.435 1.00 89.38 106 LEU A N 1
ATOM 837 C CA . LEU A 1 106 ? -0.648 -4.715 -0.882 1.00 89.38 106 LEU A CA 1
ATOM 838 C C . LEU A 1 106 ? -1.282 -4.151 -2.163 1.00 89.38 106 LEU A C 1
ATOM 840 O O . LEU A 1 106 ? -1.480 -4.867 -3.147 1.00 89.38 106 LEU A O 1
ATOM 844 N N . ASP A 1 107 ? -1.497 -2.832 -2.198 1.00 88.06 107 ASP A N 1
ATOM 845 C CA . ASP A 1 107 ? -2.014 -2.160 -3.391 1.00 88.06 107 ASP A CA 1
ATOM 846 C C . ASP A 1 107 ? -0.994 -2.200 -4.539 1.00 88.06 107 ASP A C 1
ATOM 848 O O . ASP A 1 107 ? 0.057 -1.551 -4.514 1.00 88.06 107 ASP A O 1
ATOM 852 N N . LEU A 1 108 ? -1.338 -2.932 -5.597 1.00 87.00 108 LEU A N 1
ATOM 853 C CA . LEU A 1 108 ? -0.550 -3.050 -6.821 1.00 87.00 108 LEU A CA 1
ATOM 854 C C . LEU A 1 108 ? -0.568 -1.780 -7.681 1.00 87.00 108 LEU A C 1
ATOM 856 O O . LEU A 1 108 ? 0.078 -1.762 -8.723 1.00 87.00 108 LEU A O 1
ATOM 860 N N . ARG A 1 109 ? -1.279 -0.711 -7.314 1.00 89.06 109 ARG A N 1
ATOM 861 C CA . ARG A 1 109 ? -1.117 0.598 -7.973 1.00 89.06 109 ARG A CA 1
ATOM 862 C C . ARG A 1 109 ? 0.155 1.306 -7.503 1.00 89.06 109 ARG A C 1
ATOM 864 O O . ARG A 1 109 ? 0.719 2.093 -8.263 1.00 89.06 109 ARG A O 1
ATOM 871 N N . ASN A 1 110 ? 0.647 0.992 -6.302 1.00 87.19 110 ASN A N 1
ATOM 872 C CA . ASN A 1 110 ? 1.894 1.533 -5.771 1.00 87.19 110 ASN A CA 1
ATOM 873 C C . ASN A 1 110 ? 3.107 0.860 -6.447 1.00 87.19 110 ASN A C 1
ATOM 875 O O . ASN A 1 110 ? 3.231 -0.367 -6.494 1.00 87.19 110 ASN A O 1
ATOM 879 N N . SER A 1 111 ? 4.028 1.671 -6.975 1.00 86.75 111 SER A N 1
ATOM 880 C CA . SER A 1 111 ? 5.227 1.200 -7.680 1.00 86.75 111 SER A CA 1
ATOM 881 C C . SER A 1 111 ? 6.116 0.303 -6.812 1.00 86.75 111 SER A C 1
ATOM 883 O O . SER A 1 111 ? 6.655 -0.687 -7.309 1.00 86.75 111 SER A O 1
ATOM 885 N N . HIS A 1 112 ? 6.240 0.594 -5.516 1.00 90.19 112 HIS A N 1
ATOM 886 C CA . HIS A 1 112 ? 7.073 -0.180 -4.598 1.00 90.19 112 HIS A CA 1
ATOM 887 C C . HIS A 1 112 ? 6.420 -1.505 -4.203 1.00 90.19 112 HIS A C 1
ATOM 889 O O . HIS A 1 112 ? 7.107 -2.526 -4.171 1.00 90.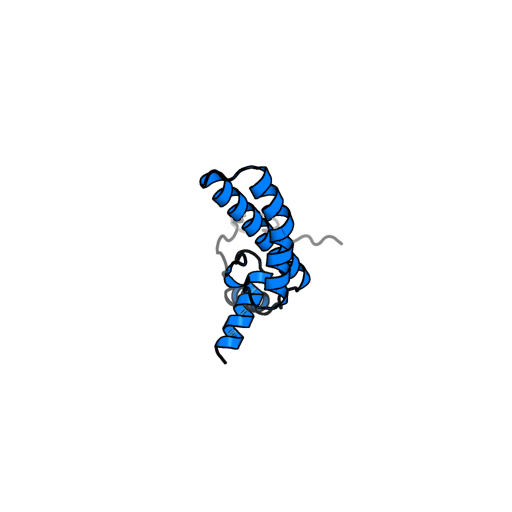19 112 HIS A O 1
ATOM 895 N N . SER A 1 113 ? 5.101 -1.524 -4.004 1.00 90.19 113 SER A N 1
ATOM 896 C CA . SER A 1 113 ? 4.335 -2.758 -3.790 1.00 90.19 113 SER A CA 1
ATOM 897 C C . SER A 1 113 ? 4.475 -3.705 -4.983 1.00 90.19 113 SER A C 1
ATO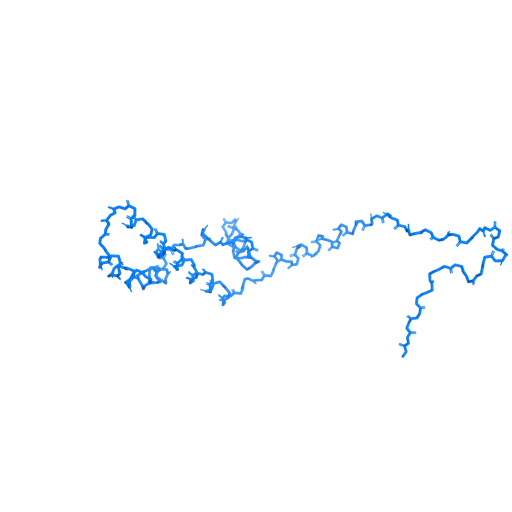M 899 O O . SER A 1 113 ? 4.841 -4.870 -4.820 1.00 90.19 113 SER A O 1
ATOM 901 N N . ARG A 1 114 ? 4.315 -3.187 -6.211 1.00 88.94 114 ARG A N 1
ATOM 902 C CA . ARG A 1 114 ? 4.556 -3.956 -7.446 1.00 88.94 114 ARG A CA 1
ATOM 903 C C . ARG A 1 114 ? 5.982 -4.487 -7.527 1.00 88.94 114 ARG A C 1
ATOM 905 O O . ARG A 1 114 ? 6.177 -5.645 -7.887 1.00 88.94 114 ARG A O 1
ATOM 912 N N . ALA A 1 115 ? 6.976 -3.661 -7.199 1.00 89.75 115 ALA A N 1
ATOM 913 C CA . ALA A 1 115 ? 8.379 -4.066 -7.215 1.00 89.75 115 ALA A CA 1
ATOM 914 C C . ALA A 1 115 ? 8.670 -5.180 -6.193 1.00 89.75 115 ALA A C 1
ATOM 916 O O . ALA A 1 115 ? 9.415 -6.113 -6.505 1.00 89.75 115 ALA A O 1
ATOM 917 N N . LYS A 1 116 ? 8.054 -5.131 -5.000 1.00 90.06 116 LYS A N 1
ATOM 918 C CA . LYS A 1 116 ? 8.154 -6.199 -3.992 1.00 90.06 116 LYS A CA 1
ATOM 919 C C . LYS A 1 116 ? 7.586 -7.514 -4.526 1.00 90.06 116 LYS A C 1
ATOM 921 O O . LYS A 1 116 ? 8.299 -8.518 -4.538 1.00 90.06 116 LYS A O 1
ATOM 926 N N . VAL A 1 117 ? 6.353 -7.488 -5.035 1.00 88.75 117 VAL A N 1
ATOM 927 C CA . VAL A 1 117 ? 5.670 -8.671 -5.587 1.00 88.75 117 VAL A CA 1
ATOM 928 C C . VAL A 1 117 ? 6.437 -9.247 -6.778 1.00 88.75 117 VAL A C 1
ATOM 930 O O . VAL A 1 117 ? 6.663 -10.453 -6.839 1.00 88.75 117 VAL A O 1
ATOM 933 N N . ALA A 1 118 ? 6.926 -8.403 -7.692 1.00 87.50 118 ALA A N 1
ATOM 934 C CA . ALA A 1 118 ? 7.732 -8.845 -8.829 1.00 87.50 118 ALA A CA 1
ATOM 935 C C . ALA A 1 118 ? 9.039 -9.524 -8.385 1.00 87.50 118 ALA A C 1
ATOM 937 O O . ALA A 1 118 ? 9.425 -10.555 -8.939 1.00 87.50 118 ALA A O 1
ATOM 938 N N . LYS A 1 119 ? 9.716 -8.984 -7.363 1.00 86.69 119 LYS A N 1
ATOM 939 C CA . LYS A 1 119 ? 10.930 -9.588 -6.795 1.00 86.69 119 LYS A CA 1
ATOM 940 C C . LYS A 1 119 ? 10.638 -10.941 -6.141 1.00 86.69 119 LYS A C 1
ATOM 942 O O . LYS A 1 119 ? 11.408 -11.879 -6.335 1.00 86.69 119 LYS A O 1
ATOM 947 N N . GLN A 1 120 ? 9.532 -11.051 -5.411 1.00 86.19 120 GLN A N 1
ATOM 948 C CA . GLN A 1 120 ? 9.114 -12.296 -4.769 1.00 86.19 120 GLN A CA 1
ATOM 949 C C . GLN A 1 120 ? 8.708 -13.356 -5.797 1.00 86.19 120 GLN A C 1
ATOM 951 O O . GLN A 1 120 ? 9.180 -14.486 -5.722 1.00 86.19 120 GLN A O 1
ATOM 956 N N . GLY A 1 121 ? 7.949 -12.973 -6.827 1.00 85.69 121 GLY A N 1
ATOM 957 C CA . GLY A 1 121 ? 7.606 -13.847 -7.950 1.00 85.69 121 GLY A CA 1
ATOM 958 C C . GLY A 1 121 ? 8.841 -14.391 -8.672 1.00 85.69 121 GLY A C 1
ATOM 959 O O . GLY A 1 121 ? 8.921 -15.587 -8.927 1.00 85.69 121 GLY A O 1
ATOM 960 N N . ARG A 1 122 ? 9.856 -13.550 -8.915 1.00 83.81 122 ARG A N 1
ATOM 961 C CA . ARG A 1 122 ? 11.149 -13.991 -9.474 1.00 83.81 122 ARG A CA 1
ATOM 962 C C . ARG A 1 122 ? 11.887 -14.966 -8.560 1.00 83.81 122 ARG A C 1
ATOM 964 O O . ARG A 1 122 ? 12.474 -15.920 -9.055 1.00 83.81 122 ARG A O 1
ATOM 971 N N . SER A 1 123 ? 11.878 -14.719 -7.248 1.00 84.56 123 SER A N 1
ATOM 972 C CA . SER A 1 123 ? 12.500 -15.620 -6.271 1.00 84.56 123 SER A CA 1
ATOM 973 C C . SER A 1 123 ? 11.812 -16.981 -6.236 1.00 84.56 123 SER A C 1
ATOM 975 O O . SER A 1 123 ? 12.496 -17.983 -6.090 1.00 84.56 123 SER A O 1
ATOM 977 N N . ASN A 1 124 ? 10.488 -17.016 -6.393 1.00 83.62 124 ASN A N 1
ATOM 978 C CA . ASN A 1 124 ? 9.701 -18.249 -6.390 1.00 83.62 124 ASN A CA 1
ATOM 979 C C . ASN A 1 124 ? 9.850 -19.070 -7.685 1.00 83.62 124 ASN A C 1
ATOM 981 O O . ASN A 1 124 ? 9.478 -20.237 -7.704 1.00 83.62 124 ASN A O 1
ATOM 985 N N . MET A 1 125 ? 10.340 -18.462 -8.772 1.00 75.25 125 MET A N 1
ATOM 986 C CA . MET A 1 125 ? 10.590 -19.133 -10.058 1.00 75.25 125 MET A CA 1
ATOM 987 C C . MET A 1 125 ? 11.995 -19.750 -10.169 1.00 75.25 125 MET A C 1
ATOM 989 O O . MET A 1 125 ? 12.291 -20.377 -11.185 1.00 75.25 125 MET A O 1
ATOM 993 N N . ARG A 1 126 ? 12.867 -19.530 -9.179 1.00 63.22 126 ARG A N 1
ATOM 994 C CA . ARG A 1 126 ? 14.193 -20.155 -9.083 1.00 63.22 126 ARG A CA 1
ATOM 995 C C . ARG A 1 126 ? 14.121 -21.454 -8.299 1.00 63.22 126 ARG A C 1
ATOM 997 O O . ARG A 1 126 ? 14.848 -22.382 -8.708 1.00 63.22 126 ARG A O 1
#

InterPro domains:
  IPR013170 mRNA splicing factor Cwf21 domain [PF08312] (51-83)
  IPR013170 mRNA splicing factor Cwf21 domain [SM01115] (51-96)
  IPR051372 Pre-mRNA-splicing factor CWC21 [PTHR36562] (7-91)

Secondary structure (DSSP, 8-state):
-------S-S-STTSSS-------------HHHHHHHHHHHHTSPPPHHHHHHHHHHHHHHHHHHHHHHHHHTT--HHHHHHHHHHHHHHHHHHHHTTSS--GGGS-TTSHHHHHHHHHHHHHHT-